Protein AF-A0A831JLL1-F1 (afdb_monomer_lite)

Foldseek 3Di:
DPDDDDDDVVCPVVVVVDDPPPPWDKDFDAAPVRDGPDMDTDDDPVVVVVVVVVVVVRVD

Secondary structure (DSSP, 8-state):
--S-----TTSTTGGGTS-TT----EEEEE-TTS-EEEEEES--HHHHHHHHHHHHHHH-

Structure (mmCIF, N/CA/C/O backbone):
data_AF-A0A831JLL1-F1
#
_entry.id   AF-A0A831JLL1-F1
#
loop_
_atom_site.group_PDB
_atom_site.id
_atom_site.type_symbol
_atom_site.label_atom_id
_atom_site.label_alt_id
_atom_site.label_comp_id
_atom_site.label_asym_id
_atom_site.label_entity_id
_atom_site.label_seq_id
_atom_site.pdbx_PDB_ins_code
_atom_site.Cartn_x
_atom_site.Cartn_y
_atom_site.Cartn_z
_atom_site.occupancy
_atom_site.B_iso_or_equiv
_atom_site.auth_seq_id
_atom_site.auth_comp_id
_atom_site.auth_asym_id
_atom_site.auth_atom_id
_atom_site.pdbx_PDB_model_num
ATOM 1 N N . VAL A 1 1 ? 8.220 -12.292 5.280 1.00 76.62 1 VAL A N 1
ATOM 2 C CA . VAL A 1 1 ? 6.987 -11.646 4.768 1.00 76.62 1 VAL A CA 1
ATOM 3 C C . VAL A 1 1 ? 5.824 -12.585 5.036 1.00 76.62 1 VAL A C 1
ATOM 5 O O . VAL A 1 1 ? 5.997 -13.775 4.816 1.00 76.62 1 VAL A O 1
ATOM 8 N N . THR A 1 2 ? 4.703 -12.086 5.561 1.00 95.94 2 THR A N 1
ATOM 9 C CA . THR A 1 2 ? 3.534 -12.901 5.965 1.00 95.94 2 THR A CA 1
ATOM 10 C C . THR A 1 2 ? 2.249 -12.553 5.202 1.00 95.94 2 THR A C 1
ATOM 12 O O . THR A 1 2 ? 1.208 -13.136 5.482 1.00 95.94 2 THR A O 1
ATOM 15 N N . TYR A 1 3 ? 2.310 -11.633 4.234 1.00 96.31 3 TYR A N 1
ATOM 16 C CA . TYR A 1 3 ? 1.183 -11.224 3.389 1.00 96.31 3 TYR A CA 1
ATOM 17 C C . TYR A 1 3 ? 1.453 -11.526 1.901 1.00 96.31 3 TYR A C 1
ATOM 19 O O . TYR A 1 3 ? 2.622 -11.627 1.511 1.00 96.31 3 TYR A O 1
ATOM 27 N N . PRO A 1 4 ? 0.406 -11.685 1.065 1.00 96.19 4 PRO A N 1
ATOM 28 C CA . PRO A 1 4 ? 0.564 -11.979 -0.358 1.00 96.19 4 PRO A CA 1
ATOM 29 C C . PRO A 1 4 ? 1.314 -10.871 -1.104 1.00 96.19 4 PRO A C 1
ATOM 31 O O . PRO A 1 4 ? 1.035 -9.688 -0.918 1.00 96.19 4 PRO A O 1
ATOM 34 N N . LEU A 1 5 ? 2.222 -11.265 -1.995 1.00 96.50 5 LEU A N 1
ATOM 35 C CA . LEU A 1 5 ? 2.904 -10.368 -2.926 1.00 96.50 5 LEU A CA 1
ATOM 36 C C . LEU A 1 5 ? 2.486 -10.735 -4.351 1.00 96.50 5 LEU A C 1
ATOM 38 O O . LEU A 1 5 ? 2.697 -11.866 -4.786 1.00 96.50 5 LEU A O 1
ATOM 42 N N . GLY A 1 6 ? 1.878 -9.788 -5.064 1.00 94.88 6 GLY A N 1
ATOM 43 C CA . GLY A 1 6 ? 1.511 -9.946 -6.470 1.00 94.88 6 GLY A CA 1
ATOM 44 C C . GLY A 1 6 ? 2.632 -9.471 -7.391 1.00 94.88 6 GLY A C 1
ATOM 45 O O . GLY A 1 6 ? 3.243 -8.434 -7.137 1.00 94.88 6 GLY A O 1
ATOM 46 N N . LEU A 1 7 ? 2.891 -10.214 -8.466 1.00 96.19 7 LEU A N 1
ATOM 47 C CA . LEU A 1 7 ? 3.784 -9.763 -9.531 1.00 96.19 7 LEU A CA 1
ATOM 48 C C . LEU A 1 7 ? 3.035 -8.806 -10.465 1.00 96.19 7 LEU A C 1
ATOM 50 O O . LEU A 1 7 ? 1.895 -9.072 -10.835 1.00 96.19 7 LEU A O 1
ATOM 54 N N . ASP A 1 8 ? 3.708 -7.737 -10.882 1.00 94.38 8 ASP A N 1
ATOM 55 C CA . ASP A 1 8 ? 3.205 -6.767 -11.862 1.00 94.38 8 ASP A CA 1
ATOM 56 C C . ASP A 1 8 ? 4.203 -6.624 -13.028 1.00 94.38 8 ASP A C 1
ATOM 58 O O . ASP A 1 8 ? 4.851 -5.582 -13.183 1.00 94.38 8 ASP A O 1
ATOM 62 N N . PRO A 1 9 ? 4.435 -7.697 -13.814 1.00 94.06 9 PRO A N 1
ATOM 63 C CA . PRO A 1 9 ? 5.320 -7.624 -14.969 1.00 94.06 9 PRO A CA 1
ATOM 64 C C . PRO A 1 9 ? 4.778 -6.590 -15.962 1.00 94.06 9 PRO A C 1
ATOM 66 O O . PRO A 1 9 ? 3.605 -6.608 -16.312 1.00 94.06 9 PRO A O 1
ATOM 69 N N . GLY A 1 10 ? 5.634 -5.671 -16.408 1.00 92.81 10 GLY A N 1
ATOM 70 C CA . GLY A 1 10 ? 5.228 -4.551 -17.263 1.00 92.81 10 GLY A CA 1
ATOM 71 C C . GLY A 1 10 ? 4.756 -3.305 -16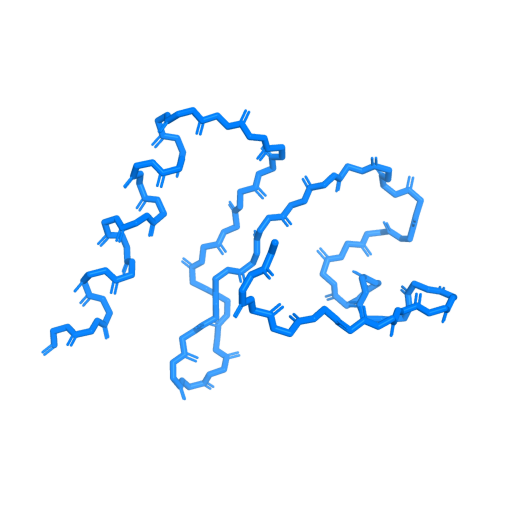.506 1.00 92.81 10 GLY A C 1
ATOM 72 O O . GLY A 1 10 ? 4.674 -2.249 -17.126 1.00 92.81 10 GLY A O 1
ATOM 73 N N . ALA A 1 11 ? 4.554 -3.372 -15.184 1.00 92.94 11 ALA A N 1
ATOM 74 C CA . ALA A 1 11 ? 4.115 -2.257 -14.338 1.00 92.94 11 ALA A CA 1
ATOM 75 C C . ALA A 1 11 ? 2.698 -1.731 -14.665 1.00 92.94 11 ALA A C 1
ATOM 77 O O . ALA A 1 11 ? 2.444 -0.529 -14.567 1.00 92.94 11 ALA A O 1
ATOM 78 N N . ASP A 1 12 ? 1.776 -2.603 -15.091 1.00 95.06 12 ASP A N 1
ATOM 79 C CA . ASP A 1 12 ? 0.412 -2.220 -15.484 1.00 95.06 12 ASP A CA 1
ATOM 80 C C . ASP A 1 12 ? -0.463 -1.838 -14.286 1.00 95.06 12 ASP A C 1
ATOM 82 O O . ASP A 1 12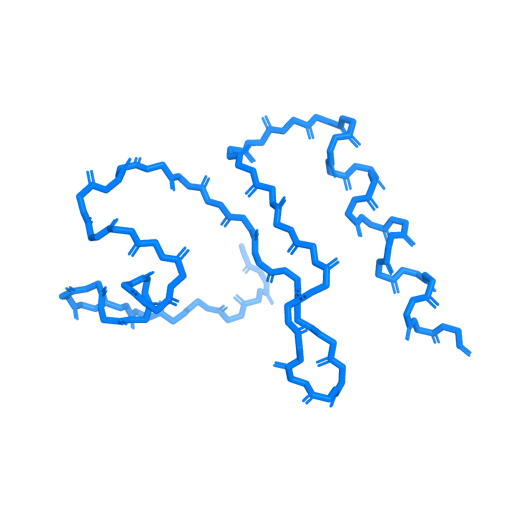 ? -1.279 -0.919 -14.384 1.00 95.06 12 ASP A O 1
ATOM 86 N N . ILE A 1 13 ? -0.301 -2.512 -13.144 1.00 94.31 13 ILE A N 1
ATOM 87 C CA . ILE A 1 13 ? -0.996 -2.154 -11.902 1.00 94.31 13 ILE A CA 1
ATOM 88 C C . ILE A 1 13 ? -0.394 -0.870 -11.340 1.00 94.31 13 ILE A C 1
ATOM 90 O O . ILE A 1 13 ? -1.135 0.050 -10.996 1.00 94.31 13 ILE A O 1
ATOM 94 N N . PHE A 1 14 ? 0.935 -0.767 -11.296 1.00 93.12 14 PHE A N 1
ATOM 95 C CA . PHE A 1 14 ? 1.630 0.444 -10.869 1.00 93.12 14 PHE A CA 1
ATOM 96 C C . PHE A 1 14 ? 1.218 1.666 -11.704 1.00 93.12 14 PHE A C 1
ATOM 98 O O . PHE A 1 14 ? 0.924 2.719 -11.134 1.00 93.12 14 PHE A O 1
ATOM 105 N N . ALA A 1 15 ? 1.094 1.508 -13.028 1.00 94.06 15 ALA A N 1
ATOM 106 C CA . ALA A 1 15 ? 0.679 2.562 -13.956 1.00 94.06 15 ALA A CA 1
ATOM 107 C C . ALA A 1 15 ? -0.712 3.152 -13.661 1.00 94.06 15 ALA A C 1
ATOM 109 O O . ALA A 1 15 ? -1.003 4.275 -14.066 1.00 94.06 15 ALA A O 1
ATOM 110 N N . LYS A 1 16 ? -1.583 2.431 -12.941 1.00 92.94 16 LYS A N 1
ATOM 111 C CA . LYS A 1 16 ? -2.895 2.955 -12.518 1.00 92.94 16 LYS A CA 1
ATOM 112 C C . LYS A 1 16 ? -2.787 4.017 -11.423 1.00 92.94 16 LYS A C 1
ATOM 114 O O . LYS A 1 16 ? -3.721 4.790 -11.237 1.00 92.94 16 LYS A O 1
ATOM 119 N N . TYR A 1 17 ? -1.670 4.051 -10.697 1.00 92.75 17 TYR A N 1
ATOM 120 C CA . TYR A 1 17 ? -1.465 4.908 -9.525 1.00 92.75 17 TYR A CA 1
ATOM 121 C C . TYR A 1 17 ? -0.239 5.827 -9.654 1.00 92.75 17 TYR A C 1
ATOM 123 O O . TYR A 1 17 ? 0.078 6.587 -8.730 1.00 92.75 17 TYR A O 1
ATOM 131 N N . ALA A 1 18 ? 0.501 5.726 -10.759 1.00 92.19 18 ALA A N 1
ATOM 132 C CA . ALA A 1 18 ? 1.780 6.386 -10.968 1.00 92.19 18 ALA A CA 1
ATOM 133 C C . ALA A 1 18 ? 2.169 6.423 -12.448 1.00 92.19 18 ALA A C 1
ATOM 135 O O . ALA A 1 18 ? 1.829 5.520 -13.201 1.00 92.19 18 ALA A O 1
ATOM 136 N N . GLU A 1 19 ? 3.003 7.387 -12.835 1.00 91.62 19 GLU A N 1
ATOM 137 C CA . GLU A 1 19 ? 3.750 7.280 -14.091 1.00 91.62 19 GLU A CA 1
ATOM 138 C C . GLU A 1 19 ? 4.676 6.060 -14.049 1.00 91.62 19 GLU A C 1
ATOM 140 O O . GLU A 1 19 ? 5.411 5.893 -13.073 1.00 91.62 19 GLU A O 1
ATOM 145 N N . ARG A 1 20 ? 4.702 5.242 -15.114 1.00 89.31 20 ARG A N 1
ATOM 146 C CA . ARG A 1 20 ? 5.507 3.997 -15.182 1.00 89.31 20 ARG A CA 1
ATOM 147 C C . ARG A 1 20 ? 6.982 4.215 -14.841 1.00 89.31 20 ARG A C 1
ATOM 149 O O . ARG A 1 20 ? 7.604 3.373 -14.205 1.00 89.31 20 ARG A O 1
ATOM 156 N N . ASN A 1 21 ? 7.508 5.379 -15.209 1.00 87.25 21 ASN A N 1
ATOM 157 C CA . ASN A 1 21 ? 8.908 5.752 -15.016 1.00 87.25 21 ASN A CA 1
ATOM 158 C C . ASN A 1 21 ? 9.142 6.619 -13.770 1.00 87.25 21 ASN A C 1
ATOM 160 O O . ASN A 1 21 ? 10.229 7.161 -13.604 1.00 87.25 21 ASN A O 1
ATOM 164 N N . ALA A 1 22 ? 8.148 6.774 -12.886 1.00 87.44 22 ALA A N 1
ATOM 165 C CA . ALA A 1 22 ? 8.290 7.607 -11.693 1.00 87.44 22 ALA A CA 1
ATOM 166 C C . ALA A 1 22 ? 9.371 7.099 -10.726 1.00 87.44 22 ALA A C 1
ATOM 168 O O . ALA A 1 22 ? 9.825 7.875 -9.893 1.00 87.44 22 ALA A O 1
ATOM 169 N N . GLY A 1 23 ? 9.737 5.810 -10.781 1.00 81.62 23 GLY A N 1
ATOM 170 C CA . GLY A 1 23 ? 10.840 5.213 -10.012 1.00 81.62 23 GLY A CA 1
ATOM 171 C C . GLY A 1 23 ? 10.698 5.249 -8.482 1.00 81.62 23 GLY A C 1
ATOM 172 O O . GLY A 1 23 ? 11.593 4.796 -7.778 1.00 81.62 23 GLY A O 1
ATOM 173 N N . ILE A 1 24 ? 9.594 5.790 -7.955 1.00 86.06 24 ILE A N 1
ATOM 174 C CA . ILE A 1 24 ? 9.396 6.062 -6.527 1.00 86.06 24 ILE A CA 1
ATOM 175 C C . ILE A 1 24 ? 8.329 5.131 -5.947 1.00 86.06 24 ILE A C 1
ATOM 177 O O . ILE A 1 24 ? 7.171 5.139 -6.391 1.00 86.06 24 ILE A O 1
ATOM 181 N N . THR A 1 25 ? 8.719 4.394 -4.902 1.00 87.50 25 THR A N 1
ATOM 182 C CA . THR A 1 25 ? 7.844 3.563 -4.062 1.00 87.50 25 THR A CA 1
ATOM 183 C C . THR A 1 25 ? 6.764 4.410 -3.394 1.00 87.50 25 THR A C 1
ATOM 185 O O . THR A 1 25 ? 7.026 5.524 -2.940 1.00 87.50 25 THR A O 1
ATOM 188 N N . ARG A 1 26 ? 5.543 3.882 -3.308 1.00 92.94 26 ARG A N 1
ATOM 189 C CA . ARG A 1 26 ? 4.396 4.552 -2.689 1.00 92.94 26 ARG A CA 1
ATOM 190 C C . ARG A 1 26 ? 3.470 3.548 -2.025 1.00 92.94 26 ARG A C 1
ATOM 192 O O . ARG A 1 26 ? 3.443 2.389 -2.431 1.00 92.94 26 ARG A O 1
ATOM 199 N N . ASN A 1 27 ? 2.667 4.027 -1.085 1.00 95.38 27 ASN A N 1
ATOM 200 C CA . ASN A 1 27 ? 1.501 3.306 -0.588 1.00 95.38 27 ASN A CA 1
ATOM 201 C C . ASN A 1 27 ? 0.236 4.006 -1.089 1.00 95.38 27 ASN A C 1
ATOM 203 O O . ASN A 1 27 ? 0.186 5.236 -1.156 1.00 95.38 27 ASN A O 1
ATOM 207 N N . VAL A 1 28 ? -0.782 3.221 -1.432 1.00 96.38 28 VAL A N 1
ATOM 208 C CA . VAL A 1 28 ? -2.107 3.711 -1.822 1.00 96.38 28 VAL A CA 1
ATOM 209 C C . VAL A 1 28 ? -3.113 3.070 -0.879 1.00 96.38 28 VAL A C 1
ATOM 211 O O . VAL A 1 28 ? -3.304 1.856 -0.921 1.00 96.38 28 VAL A O 1
ATOM 214 N N . LEU A 1 29 ? -3.726 3.871 -0.010 1.00 97.38 29 LEU A N 1
ATOM 215 C CA . LEU A 1 29 ? -4.781 3.405 0.879 1.00 97.38 29 LEU A CA 1
ATOM 216 C C . LEU A 1 29 ? -6.122 3.524 0.161 1.00 97.38 29 LEU A C 1
ATOM 218 O O . LEU A 1 29 ? -6.508 4.618 -0.262 1.00 97.38 29 LEU A O 1
ATOM 222 N N . ILE A 1 30 ? -6.813 2.396 0.037 1.00 97.19 30 ILE A N 1
ATOM 223 C CA . ILE A 1 30 ? -8.107 2.283 -0.632 1.00 97.19 30 ILE A CA 1
ATOM 224 C C . ILE A 1 30 ? -9.152 1.885 0.413 1.00 97.19 30 ILE A C 1
ATOM 226 O O . ILE A 1 30 ? -8.912 0.970 1.200 1.00 97.19 30 ILE A O 1
ATOM 230 N N . ASP A 1 31 ? -10.285 2.586 0.447 1.00 96.88 31 ASP A N 1
ATOM 231 C CA . ASP A 1 31 ? -11.382 2.282 1.368 1.00 96.88 31 ASP A CA 1
ATOM 232 C C . ASP A 1 31 ? -12.282 1.129 0.878 1.00 96.88 31 ASP A C 1
ATOM 234 O O . ASP A 1 31 ? -12.081 0.546 -0.190 1.00 96.88 31 ASP A O 1
ATOM 238 N N . LYS A 1 32 ? -13.307 0.794 1.673 1.00 96.06 32 LYS A N 1
ATOM 239 C CA . LYS A 1 32 ? -14.263 -0.286 1.370 1.00 96.06 32 LYS A CA 1
ATOM 240 C C . LYS A 1 32 ? -15.142 -0.003 0.141 1.00 96.06 32 LYS A C 1
ATOM 242 O O . LYS A 1 32 ? -15.728 -0.939 -0.394 1.00 96.06 32 LYS A O 1
ATOM 247 N N . GLU A 1 33 ? -15.237 1.250 -0.303 1.00 97.25 33 GLU A N 1
ATOM 248 C CA . GLU A 1 33 ? -15.970 1.656 -1.509 1.00 97.25 33 GLU A CA 1
ATOM 249 C C . GLU A 1 33 ? -15.065 1.691 -2.755 1.00 97.25 33 GLU A C 1
ATOM 251 O O . GLU A 1 33 ? -15.532 1.994 -3.853 1.00 97.25 33 GLU A O 1
ATOM 256 N N . GLY A 1 34 ? -13.773 1.379 -2.605 1.00 96.25 34 GLY A N 1
ATOM 257 C CA . GLY A 1 34 ? -12.799 1.403 -3.693 1.00 96.25 34 GLY A CA 1
ATOM 258 C C . GLY A 1 34 ? -12.212 2.789 -3.974 1.00 96.25 34 GLY A C 1
ATOM 259 O O . GLY A 1 34 ? -11.607 2.985 -5.029 1.00 96.25 34 GLY A O 1
ATOM 260 N N . LYS A 1 35 ? -12.367 3.761 -3.067 1.00 97.25 35 LYS A N 1
ATOM 261 C CA . LYS A 1 35 ? -11.823 5.116 -3.233 1.00 97.25 35 LYS A CA 1
ATOM 262 C C . LYS A 1 35 ? -10.421 5.218 -2.649 1.00 97.25 35 LYS A C 1
ATOM 264 O O . LYS A 1 35 ? -10.137 4.689 -1.578 1.00 97.25 35 LYS A O 1
ATOM 269 N N . ILE A 1 36 ? -9.549 5.959 -3.333 1.00 97.56 36 ILE A N 1
ATOM 270 C CA . ILE A 1 36 ? -8.238 6.333 -2.793 1.00 97.56 36 ILE A CA 1
ATOM 271 C C . ILE A 1 36 ? -8.457 7.395 -1.715 1.00 97.56 36 ILE A C 1
ATOM 273 O O . ILE A 1 36 ? -8.928 8.492 -2.009 1.00 97.56 36 ILE A O 1
ATOM 277 N N . VAL A 1 37 ? -8.094 7.073 -0.477 1.00 97.75 37 VAL A N 1
ATOM 278 C CA . VAL A 1 37 ? -8.319 7.938 0.695 1.00 97.75 37 VAL A CA 1
ATOM 279 C C . VAL A 1 37 ? -7.029 8.481 1.304 1.00 97.75 37 VAL A C 1
ATOM 281 O O . VAL A 1 37 ? -7.080 9.411 2.107 1.00 97.75 37 VAL A O 1
ATOM 284 N N . MET A 1 38 ? -5.872 7.931 0.923 1.00 96.94 38 MET A N 1
ATOM 285 C CA . MET A 1 38 ? -4.549 8.444 1.289 1.00 96.94 38 MET A CA 1
ATOM 286 C C . MET A 1 38 ? -3.476 7.888 0.345 1.00 96.94 38 MET A C 1
ATOM 288 O O . MET A 1 38 ? -3.570 6.749 -0.114 1.00 96.94 38 MET A O 1
ATOM 292 N N . MET A 1 39 ? -2.433 8.676 0.079 1.00 95.19 39 MET A N 1
ATOM 293 C CA . MET A 1 39 ? -1.229 8.230 -0.626 1.00 95.19 39 MET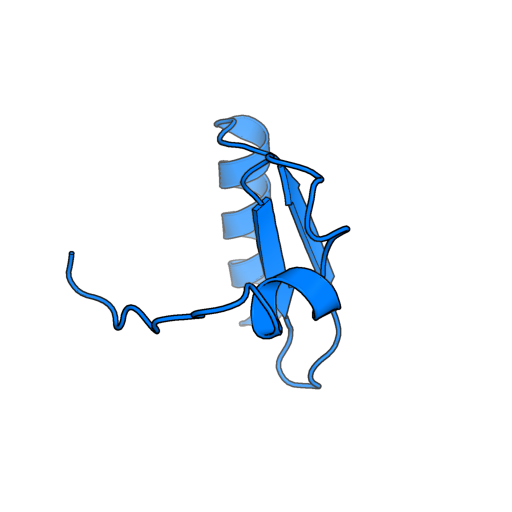 A CA 1
ATOM 294 C C . MET A 1 39 ? 0.011 8.734 0.108 1.00 95.19 39 MET A C 1
ATOM 296 O O . MET A 1 39 ? 0.063 9.907 0.467 1.00 95.19 39 MET A O 1
ATOM 300 N N . THR A 1 40 ? 1.011 7.872 0.280 1.00 94.44 40 THR A N 1
ATOM 301 C CA . THR A 1 40 ? 2.327 8.242 0.832 1.00 94.44 40 THR A CA 1
ATOM 302 C C . THR A 1 40 ? 3.429 7.841 -0.135 1.00 94.44 40 THR A C 1
ATOM 304 O O . THR A 1 40 ? 3.238 6.949 -0.970 1.00 94.44 40 THR A O 1
ATOM 307 N N . ARG A 1 41 ? 4.578 8.515 -0.067 1.00 92.19 41 ARG A N 1
ATOM 308 C CA . ARG A 1 41 ? 5.734 8.241 -0.934 1.00 92.19 41 ARG A CA 1
ATOM 309 C C . ARG A 1 41 ? 6.924 7.864 -0.076 1.00 92.19 41 ARG A C 1
ATOM 311 O O . ARG A 1 41 ? 7.196 8.525 0.915 1.00 92.19 41 ARG A O 1
ATOM 318 N N . LEU A 1 42 ? 7.678 6.861 -0.522 1.00 91.75 42 LEU A N 1
ATOM 319 C CA . LEU A 1 42 ? 8.785 6.287 0.241 1.00 91.75 42 LEU A CA 1
ATOM 320 C C . LEU A 1 42 ? 8.325 5.886 1.657 1.00 91.75 42 LEU A C 1
ATOM 322 O O . LEU A 1 42 ? 7.131 5.748 1.924 1.00 91.75 42 LEU A O 1
ATOM 326 N N . TYR A 1 43 ? 9.278 5.619 2.542 1.00 92.62 43 TYR A N 1
ATOM 327 C CA . TYR A 1 43 ? 9.001 5.408 3.954 1.00 92.62 43 TYR A CA 1
ATOM 328 C C . TYR A 1 43 ? 9.419 6.644 4.749 1.00 92.62 43 TYR A C 1
ATOM 330 O O . TYR A 1 43 ? 10.549 7.118 4.624 1.00 92.62 43 TYR A O 1
ATOM 338 N N . ASN A 1 44 ? 8.504 7.130 5.580 1.00 94.50 44 ASN A N 1
ATOM 339 C CA . ASN A 1 44 ? 8.716 8.168 6.576 1.00 94.50 44 ASN A CA 1
ATOM 340 C C . ASN A 1 44 ? 7.887 7.793 7.815 1.00 94.50 44 ASN A C 1
ATOM 342 O O . ASN A 1 44 ? 6.736 7.383 7.675 1.00 94.50 44 ASN A O 1
ATOM 346 N N . GLU A 1 45 ? 8.466 7.903 9.012 1.00 96.69 45 GLU A N 1
ATOM 347 C CA . GLU A 1 45 ? 7.825 7.436 10.250 1.00 96.69 45 GLU A CA 1
ATOM 348 C C . GLU A 1 45 ? 6.544 8.208 10.594 1.00 96.69 45 GLU A C 1
ATOM 350 O O . GLU A 1 45 ? 5.557 7.600 11.009 1.00 96.69 45 GLU A O 1
ATOM 355 N N . GLU A 1 46 ? 6.521 9.524 10.373 1.00 96.62 46 GLU A N 1
ATOM 356 C CA . GLU A 1 46 ? 5.347 1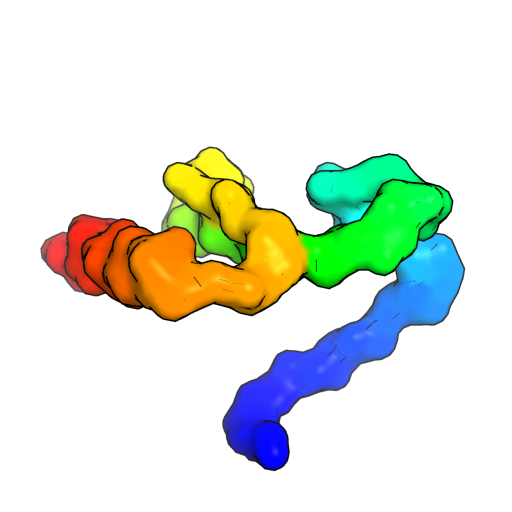0.363 10.634 1.00 96.62 46 GLU A CA 1
ATOM 357 C C . GLU A 1 46 ? 4.220 10.061 9.640 1.00 96.62 46 GLU A C 1
ATOM 359 O O . GLU A 1 46 ? 3.065 9.874 10.037 1.00 96.62 46 GLU A O 1
ATOM 364 N N . GLU A 1 47 ? 4.547 9.943 8.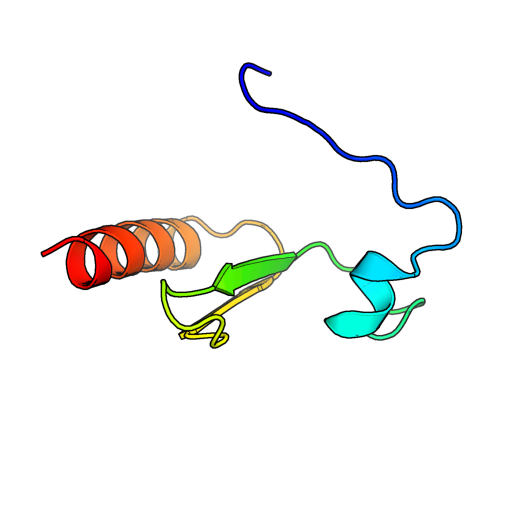348 1.00 95.38 47 GLU A N 1
ATOM 365 C CA . GLU A 1 47 ? 3.568 9.548 7.329 1.00 95.38 47 GLU A CA 1
ATOM 366 C C . GLU A 1 47 ? 3.038 8.132 7.574 1.00 95.38 47 GLU A C 1
ATOM 368 O O . GLU A 1 47 ? 1.848 7.878 7.385 1.00 95.38 47 GLU A O 1
ATOM 373 N N . PHE A 1 48 ? 3.895 7.213 8.023 1.00 96.81 48 PHE A N 1
ATOM 374 C CA . PHE A 1 48 ? 3.501 5.850 8.362 1.00 96.81 48 PHE A CA 1
ATOM 375 C C . PHE A 1 48 ? 2.565 5.813 9.576 1.00 96.81 48 PHE A C 1
ATOM 377 O O . PHE A 1 48 ? 1.525 5.158 9.528 1.00 96.81 48 PHE A O 1
ATOM 384 N N . ALA A 1 49 ? 2.872 6.561 10.639 1.00 97.88 49 ALA A N 1
ATOM 385 C CA . ALA A 1 49 ? 1.987 6.680 11.795 1.00 97.88 49 ALA A CA 1
ATOM 386 C C . ALA A 1 49 ? 0.623 7.280 11.403 1.00 97.88 49 ALA A C 1
ATOM 388 O O . ALA A 1 49 ? -0.424 6.795 11.841 1.00 97.88 49 ALA A O 1
ATOM 389 N N . SER A 1 50 ? 0.625 8.292 10.528 1.00 97.31 50 SER A N 1
ATOM 390 C CA . SER A 1 50 ? -0.594 8.889 9.970 1.00 97.31 50 SER A CA 1
ATOM 391 C C . SER A 1 50 ? -1.403 7.885 9.137 1.00 97.31 50 SER A C 1
ATOM 393 O O . SER A 1 50 ? -2.623 7.804 9.285 1.00 97.31 50 SER A O 1
ATOM 395 N N . LEU A 1 51 ? -0.733 7.054 8.329 1.00 97.75 51 LEU A N 1
ATOM 396 C CA . LEU A 1 51 ? -1.357 5.982 7.549 1.00 97.75 51 LEU A CA 1
ATOM 397 C C . LEU A 1 51 ? -2.063 4.962 8.454 1.00 97.75 51 LEU A C 1
ATOM 399 O O . LEU A 1 51 ? -3.229 4.647 8.221 1.00 97.75 51 LEU A O 1
ATOM 403 N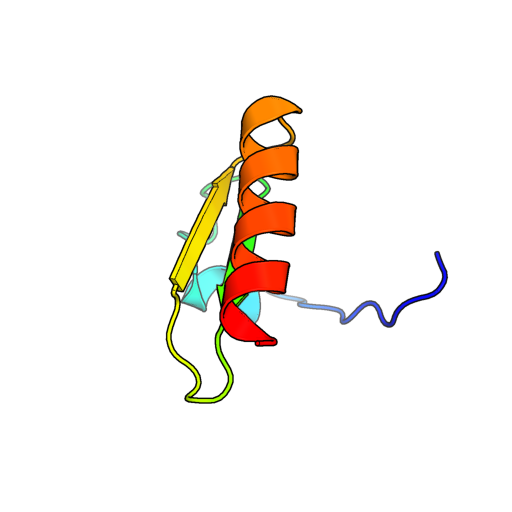 N . CYS A 1 52 ? -1.389 4.483 9.504 1.00 97.69 52 CYS A N 1
ATOM 404 C CA . CYS A 1 52 ? -1.972 3.554 10.476 1.00 97.69 52 CYS A CA 1
ATOM 405 C C . CYS A 1 52 ? -3.196 4.163 11.170 1.00 97.69 52 CYS A C 1
ATOM 407 O O . CYS A 1 52 ? -4.259 3.547 11.200 1.00 97.69 52 CYS A O 1
ATOM 409 N N . LYS A 1 53 ? -3.089 5.415 11.632 1.00 97.94 53 LYS A N 1
ATOM 410 C CA . LYS A 1 53 ? -4.217 6.133 12.238 1.00 97.94 53 LYS A CA 1
ATOM 411 C C . LYS A 1 53 ? -5.400 6.251 11.274 1.00 97.94 53 LYS A C 1
ATOM 413 O O . LYS A 1 53 ? -6.546 6.083 11.685 1.00 97.94 53 LYS A O 1
ATOM 418 N N . LYS A 1 54 ? -5.137 6.520 9.990 1.00 97.69 54 LYS A N 1
ATOM 419 C CA . LYS A 1 54 ? -6.193 6.619 8.979 1.00 97.69 54 LYS A CA 1
ATOM 420 C C . LYS A 1 54 ? -6.914 5.287 8.776 1.00 97.69 54 LYS A C 1
ATOM 422 O O . LYS A 1 54 ? -8.132 5.284 8.621 1.00 97.69 54 LYS A O 1
ATOM 427 N N . ILE A 1 55 ? -6.187 4.170 8.805 1.00 97.75 55 ILE A N 1
ATOM 428 C CA . ILE A 1 55 ? -6.775 2.824 8.761 1.00 97.75 55 ILE A CA 1
ATOM 429 C C . ILE A 1 55 ? -7.694 2.607 9.970 1.00 97.75 55 ILE A C 1
ATOM 431 O O . ILE A 1 55 ? -8.843 2.211 9.781 1.00 97.75 55 ILE A O 1
ATOM 435 N N . ASP A 1 56 ? -7.240 2.936 11.182 1.00 97.81 56 ASP A N 1
ATOM 436 C CA . ASP A 1 56 ? -8.048 2.791 12.401 1.00 97.81 56 ASP A CA 1
ATOM 437 C C . ASP A 1 56 ? -9.340 3.623 12.350 1.00 97.81 56 ASP A C 1
ATOM 439 O O . ASP A 1 56 ? -10.390 3.172 12.799 1.00 97.81 56 ASP A O 1
ATOM 443 N N . GLU A 1 57 ? -9.296 4.831 11.781 1.00 96.75 57 GLU A N 1
ATOM 444 C CA . GLU A 1 57 ? -10.480 5.679 11.584 1.00 96.75 57 GLU A CA 1
ATOM 445 C C . GLU A 1 57 ? -11.497 5.076 10.606 1.00 96.75 57 GLU A C 1
ATOM 447 O O . GLU A 1 57 ? -12.696 5.219 10.829 1.00 96.75 57 GLU A O 1
ATOM 452 N N . LEU A 1 58 ? -11.038 4.407 9.543 1.00 96.44 58 LEU A N 1
ATOM 453 C CA . LEU A 1 58 ? -11.895 3.788 8.517 1.00 96.44 58 LEU A CA 1
ATOM 454 C C . LEU A 1 58 ? -12.510 2.451 8.958 1.00 96.44 58 LEU A C 1
ATOM 456 O O . LEU A 1 58 ? -13.433 1.945 8.312 1.00 96.44 58 LEU A O 1
ATOM 460 N N . LEU A 1 59 ? -11.954 1.839 10.005 1.00 94.88 59 LEU A N 1
ATOM 461 C CA . LEU A 1 59 ? -12.418 0.566 10.556 1.00 94.88 59 LEU A CA 1
ATOM 462 C C . LEU A 1 59 ? -13.382 0.722 11.739 1.00 94.88 59 LEU A C 1
ATOM 464 O O . LEU A 1 59 ? -13.968 -0.284 12.142 1.00 94.88 59 LEU A O 1
ATOM 468 N N . LYS A 1 60 ? -13.550 1.940 12.264 1.00 89.12 60 LYS A N 1
ATOM 469 C CA . LYS A 1 60 ? -14.631 2.278 13.203 1.00 89.12 60 LYS A CA 1
ATOM 470 C C . LYS A 1 60 ? -15.993 2.208 12.519 1.00 89.12 60 LYS A C 1
ATOM 472 O O . LYS A 1 60 ? -16.942 1.797 13.218 1.00 89.12 60 LYS A O 1
#

Radius of gyration: 12.95 Å; chains: 1; bounding box: 27×23×30 Å

Sequence (60 aa):
VTYPLGLDPGADIFAKYAERNAGITRNVLIDKEGKIVMMTRLYNEEEFASLCKKIDELLK

pLDDT: mean 94.21, std 4.08, range [76.62, 97.94]